Protein AF-A0A971QC83-F1 (afdb_monomer_lite)

Radius of gyration: 14.07 Å; chains: 1; bounding box: 41×22×31 Å

pLDDT: mean 84.1, std 14.84, range [37.69, 97.25]

Secondary structure (DSSP, 8-state):
-TTTTT-HHHHHHHHHHTGGGT---HHHHHHHHHHTTSS-HHHHHHH-S-HHHHHHHHTT--TT------

Structure (mmCIF, N/CA/C/O backbone):
data_AF-A0A971QC83-F1
#
_entry.id   AF-A0A971QC83-F1
#
loop_
_atom_site.group_PDB
_atom_site.id
_atom_site.type_symbol
_atom_site.label_atom_id
_atom_site.label_alt_id
_atom_site.label_comp_id
_atom_site.label_asym_id
_atom_site.label_entity_id
_atom_site.label_seq_id
_atom_site.pdbx_PDB_ins_code
_atom_site.Cartn_x
_atom_site.Cartn_y
_atom_site.Cartn_z
_atom_site.occupancy
_atom_site.B_iso_or_equiv
_atom_site.auth_seq_id
_atom_site.auth_comp_id
_atom_site.auth_asym_id
_atom_site.auth_atom_id
_atom_site.pdbx_PDB_model_num
ATOM 1 N N . LYS A 1 1 ? -16.431 -0.356 14.105 1.00 74.06 1 LYS A N 1
ATOM 2 C CA . LYS A 1 1 ? -16.741 0.717 15.083 1.00 74.06 1 LYS A CA 1
ATOM 3 C C . LYS A 1 1 ? -16.146 2.076 14.705 1.00 74.06 1 LYS A C 1
ATOM 5 O O . LYS A 1 1 ? -16.835 3.054 14.906 1.00 74.06 1 LYS A O 1
ATOM 10 N N . LEU A 1 2 ? -14.959 2.162 14.084 1.00 82.06 2 LEU A N 1
ATOM 11 C CA . LEU A 1 2 ? -14.326 3.454 13.741 1.00 82.06 2 LEU A CA 1
ATOM 12 C C . LEU A 1 2 ? -15.191 4.414 12.902 1.00 82.06 2 LEU A C 1
ATOM 14 O O . LEU A 1 2 ? -15.248 5.597 13.211 1.00 82.06 2 LEU A O 1
ATOM 18 N N . ILE A 1 3 ? -15.897 3.892 11.892 1.00 84.19 3 ILE A N 1
ATOM 19 C CA . ILE A 1 3 ? -16.790 4.687 11.028 1.00 84.19 3 ILE A CA 1
ATOM 20 C C . ILE A 1 3 ? -17.953 5.289 11.837 1.00 84.19 3 ILE A C 1
ATOM 22 O O . ILE A 1 3 ? -18.293 6.455 11.675 1.00 84.19 3 ILE A O 1
ATOM 26 N N . ASP A 1 4 ? -18.532 4.507 12.749 1.00 90.25 4 ASP A N 1
ATOM 27 C CA . ASP A 1 4 ? -19.644 4.936 13.610 1.00 90.25 4 ASP A CA 1
ATOM 28 C C . ASP A 1 4 ? -19.188 5.996 14.635 1.00 90.25 4 ASP A C 1
ATOM 30 O O . ASP A 1 4 ? -19.909 6.934 14.964 1.00 90.25 4 ASP A O 1
ATOM 34 N N . GLU A 1 5 ? -17.929 5.901 15.072 1.00 91.31 5 GLU A N 1
ATOM 35 C CA . GLU A 1 5 ? -17.274 6.854 15.975 1.00 91.31 5 GLU A CA 1
ATOM 36 C C . GLU A 1 5 ? -16.720 8.105 15.261 1.00 91.31 5 GLU A C 1
ATOM 38 O O . GLU A 1 5 ? -16.160 8.975 15.926 1.00 91.31 5 GLU A O 1
ATOM 43 N N . LYS A 1 6 ? -16.874 8.223 13.930 1.00 85.69 6 LYS A N 1
ATOM 44 C CA . LYS A 1 6 ? -16.331 9.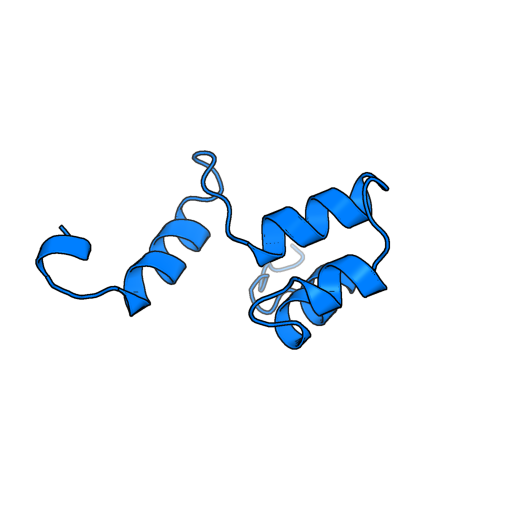319 13.094 1.00 85.69 6 LYS A CA 1
ATOM 45 C C . LYS A 1 6 ? -14.812 9.516 13.225 1.00 85.69 6 LYS A C 1
ATOM 47 O O . LYS A 1 6 ? -14.310 10.635 13.131 1.00 85.69 6 LYS A O 1
ATOM 52 N N . ARG A 1 7 ? -14.077 8.426 13.456 1.00 88.31 7 ARG A N 1
ATOM 53 C CA . ARG A 1 7 ? -12.607 8.400 13.596 1.00 88.31 7 ARG A CA 1
ATOM 54 C C . ARG A 1 7 ? -11.954 7.988 12.281 1.00 88.31 7 ARG A C 1
ATOM 56 O O . ARG A 1 7 ? -11.233 6.992 12.205 1.00 88.31 7 ARG A O 1
ATOM 63 N N . ASP A 1 8 ? -12.276 8.720 11.218 1.00 84.75 8 ASP A N 1
ATOM 64 C CA . ASP A 1 8 ? -11.853 8.388 9.853 1.00 84.75 8 ASP A CA 1
ATOM 65 C C . ASP A 1 8 ? -10.325 8.453 9.679 1.00 84.75 8 ASP A C 1
ATOM 67 O O . ASP A 1 8 ? -9.738 7.715 8.887 1.00 84.75 8 ASP A O 1
ATOM 71 N N . ASP A 1 9 ? -9.655 9.285 10.474 1.00 83.69 9 ASP A N 1
ATOM 72 C CA . ASP A 1 9 ? -8.199 9.423 10.509 1.00 83.69 9 ASP A CA 1
ATOM 73 C C . ASP A 1 9 ? -7.488 8.150 11.001 1.00 83.69 9 ASP A C 1
ATOM 75 O O . ASP A 1 9 ? -6.360 7.853 10.591 1.00 83.69 9 ASP A O 1
ATOM 79 N N . GLU A 1 10 ? -8.153 7.352 11.835 1.00 86.88 10 GLU A N 1
ATOM 80 C CA . GLU A 1 10 ? -7.608 6.101 12.362 1.00 86.88 10 GLU A CA 1
ATOM 81 C C . GLU A 1 10 ? -7.773 4.920 11.412 1.00 86.88 10 GLU A C 1
ATOM 83 O O . GLU A 1 10 ? -7.028 3.942 11.516 1.00 86.88 10 GLU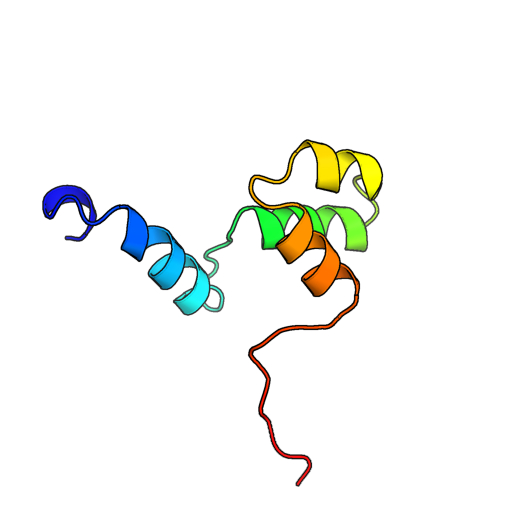 A O 1
ATOM 88 N N . ILE A 1 11 ? -8.677 5.020 10.436 1.00 86.81 11 ILE A N 1
ATOM 89 C CA . ILE A 1 11 ? -8.896 3.972 9.433 1.00 86.81 11 ILE A CA 1
ATOM 90 C C . ILE A 1 11 ? -7.594 3.687 8.678 1.00 86.81 11 ILE A C 1
ATOM 92 O O . ILE A 1 11 ? -7.204 2.531 8.529 1.00 86.81 11 ILE A O 1
ATOM 96 N N . ASN A 1 12 ? -6.857 4.734 8.294 1.00 84.12 12 ASN A N 1
ATOM 97 C CA . ASN A 1 12 ? -5.559 4.580 7.631 1.00 84.12 12 ASN A CA 1
ATOM 98 C C . ASN A 1 12 ? -4.528 3.842 8.500 1.00 84.12 12 ASN A C 1
ATOM 100 O O . ASN A 1 12 ? -3.697 3.103 7.973 1.00 84.12 12 ASN A O 1
ATOM 104 N N . LYS A 1 13 ? -4.574 4.010 9.828 1.00 86.19 13 LYS A N 1
ATOM 105 C CA . LYS A 1 13 ? -3.682 3.287 10.747 1.00 86.19 13 LYS A CA 1
ATOM 106 C C . LYS A 1 13 ? -4.043 1.805 10.799 1.00 86.19 13 LYS A C 1
ATOM 108 O O . LYS A 1 13 ? -3.146 0.972 10.744 1.00 86.19 13 LYS A O 1
ATOM 113 N N . VAL A 1 14 ? -5.336 1.480 10.849 1.00 88.56 14 VAL A N 1
ATOM 114 C CA . VAL A 1 14 ? -5.809 0.086 10.863 1.00 88.56 14 VAL A CA 1
ATOM 115 C C . VAL A 1 14 ? -5.502 -0.632 9.552 1.00 88.56 14 VAL A C 1
ATOM 117 O O . VAL A 1 14 ? -5.021 -1.762 9.597 1.00 88.56 14 VAL A O 1
ATOM 120 N N . ILE A 1 15 ? -5.693 0.025 8.403 1.00 87.94 15 ILE A N 1
ATOM 121 C CA . ILE A 1 15 ? -5.336 -0.535 7.088 1.00 87.94 15 ILE A CA 1
ATOM 122 C C . ILE A 1 15 ? -3.853 -0.919 7.055 1.00 87.94 15 ILE A C 1
ATOM 124 O O . ILE A 1 15 ? -3.513 -2.031 6.664 1.00 87.94 15 ILE A O 1
ATOM 128 N N . ARG A 1 16 ? -2.970 -0.028 7.523 1.00 84.81 16 ARG A N 1
ATOM 129 C CA . ARG A 1 16 ? -1.524 -0.297 7.590 1.00 84.81 16 ARG A CA 1
ATOM 130 C C . ARG A 1 16 ? -1.167 -1.403 8.583 1.00 84.81 16 ARG A C 1
ATOM 132 O O . ARG A 1 16 ? -0.253 -2.173 8.322 1.00 84.81 16 ARG A O 1
ATOM 139 N N . ALA A 1 17 ? -1.872 -1.483 9.710 1.00 87.38 17 ALA A N 1
ATOM 140 C CA . ALA A 1 17 ? -1.647 -2.521 10.714 1.00 87.38 17 ALA A CA 1
ATOM 141 C C . ALA A 1 17 ? -2.135 -3.909 10.265 1.00 87.38 17 ALA A C 1
ATOM 143 O O . ALA A 1 17 ? -1.633 -4.910 10.757 1.00 87.38 17 ALA A O 1
ATOM 144 N N . SER A 1 18 ? -3.087 -3.966 9.331 1.00 88.50 18 SER A N 1
ATOM 145 C CA . SER A 1 18 ? -3.730 -5.210 8.885 1.00 88.50 18 SER A CA 1
ATOM 146 C C . SER A 1 18 ? -3.293 -5.614 7.471 1.00 88.50 18 SER A C 1
ATOM 148 O O . SER A 1 18 ? -4.020 -6.323 6.774 1.00 88.50 18 SER A O 1
ATOM 150 N N . MET A 1 19 ? -2.123 -5.153 7.007 1.00 86.00 19 MET A N 1
ATOM 151 C CA . MET A 1 19 ? -1.631 -5.502 5.665 1.00 86.00 19 MET A CA 1
ATOM 152 C C . MET A 1 19 ? -1.391 -7.005 5.495 1.00 86.00 19 MET A C 1
ATOM 154 O O . MET A 1 19 ? -1.630 -7.541 4.414 1.00 86.00 19 MET A O 1
ATOM 158 N N . ASP A 1 20 ? -0.989 -7.690 6.566 1.00 86.31 20 ASP A N 1
ATOM 159 C CA . ASP A 1 20 ? -0.782 -9.144 6.574 1.00 86.31 20 ASP A CA 1
ATOM 160 C C . ASP A 1 20 ? -2.097 -9.926 6.418 1.00 86.31 20 ASP A C 1
ATOM 162 O O . ASP A 1 20 ? -2.101 -11.071 5.973 1.00 86.31 20 ASP A O 1
ATOM 166 N N . GLU A 1 21 ? -3.230 -9.288 6.718 1.00 90.31 21 GLU A N 1
ATOM 167 C CA . GLU A 1 21 ? -4.576 -9.832 6.512 1.00 90.31 21 GLU A CA 1
ATOM 168 C C . GLU A 1 21 ? -5.137 -9.486 5.119 1.00 90.31 21 GLU A C 1
ATOM 170 O O . GLU A 1 21 ? -6.304 -9.742 4.822 1.00 90.31 21 GLU A O 1
ATOM 175 N N . GLY A 1 22 ? -4.312 -8.899 4.246 1.00 88.00 22 GLY A N 1
ATOM 176 C CA . GLY A 1 22 ? -4.675 -8.531 2.879 1.00 88.00 22 GLY A CA 1
ATOM 177 C C . GLY A 1 22 ? -5.207 -7.106 2.723 1.00 88.00 22 GLY A C 1
ATOM 178 O O . GLY A 1 22 ? -5.604 -6.736 1.616 1.00 88.00 22 GLY A O 1
ATOM 179 N N . MET A 1 23 ? -5.205 -6.285 3.782 1.00 90.19 23 MET A N 1
ATOM 180 C CA . MET A 1 23 ? -5.507 -4.862 3.623 1.00 90.19 23 MET A CA 1
ATOM 181 C C . MET A 1 23 ? -4.395 -4.156 2.845 1.00 90.19 23 MET A C 1
ATOM 183 O O . MET A 1 23 ? -3.219 -4.506 2.920 1.00 90.19 23 MET A O 1
ATOM 187 N N . LEU A 1 24 ? -4.772 -3.139 2.077 1.00 87.62 24 LEU A N 1
ATOM 188 C CA . LEU A 1 24 ? -3.837 -2.427 1.222 1.00 87.62 24 LEU A CA 1
ATOM 189 C C . LEU A 1 24 ? -4.141 -0.937 1.260 1.00 87.62 24 LEU A C 1
ATOM 191 O O . LEU A 1 24 ? -5.266 -0.518 0.990 1.00 87.62 24 LEU A O 1
ATOM 195 N N . ASP A 1 25 ? -3.133 -0.138 1.599 1.00 90.50 25 ASP A N 1
ATOM 196 C CA . ASP A 1 25 ? -3.231 1.309 1.453 1.00 90.50 25 ASP A CA 1
ATOM 197 C C . ASP A 1 25 ? -2.915 1.737 0.010 1.00 90.50 25 ASP A C 1
ATOM 199 O O . ASP A 1 25 ? -2.265 1.017 -0.750 1.00 90.50 25 ASP A O 1
ATOM 203 N N . MET A 1 26 ? -3.383 2.925 -0.378 1.00 90.75 26 MET A N 1
ATOM 204 C CA . MET A 1 26 ? -3.246 3.413 -1.753 1.00 90.75 26 MET A CA 1
ATOM 205 C C . MET A 1 26 ? -1.783 3.538 -2.201 1.00 90.75 26 MET A C 1
ATOM 207 O O . MET A 1 26 ? -1.460 3.227 -3.344 1.00 90.75 26 MET A O 1
ATOM 211 N N . ASN A 1 27 ? -0.884 3.969 -1.315 1.00 91.50 27 ASN A N 1
ATOM 212 C CA . ASN A 1 27 ? 0.531 4.107 -1.652 1.00 91.50 27 ASN A CA 1
ATOM 213 C C . ASN A 1 27 ? 1.207 2.741 -1.792 1.00 91.50 27 ASN A C 1
ATOM 215 O O . ASN A 1 27 ? 2.061 2.587 -2.660 1.00 91.50 27 ASN A O 1
ATOM 219 N N . GLU A 1 28 ? 0.812 1.749 -0.996 1.00 90.75 28 GLU A N 1
ATOM 220 C CA . GLU A 1 28 ? 1.296 0.377 -1.152 1.00 90.75 28 GLU A CA 1
ATOM 221 C C . GLU A 1 28 ? 0.805 -0.249 -2.459 1.00 90.75 28 GLU A C 1
ATOM 223 O O . GLU A 1 28 ? 1.579 -0.894 -3.162 1.00 90.75 28 GLU A O 1
ATOM 228 N N . CYS A 1 29 ? -0.452 0.001 -2.833 1.00 93.31 29 CYS A N 1
ATOM 229 C CA . CYS A 1 29 ? -0.996 -0.421 -4.122 1.00 93.31 29 CYS A CA 1
ATOM 230 C C . CYS A 1 29 ? -0.202 0.178 -5.292 1.00 93.31 29 CYS A C 1
ATOM 232 O O . CYS A 1 29 ? 0.283 -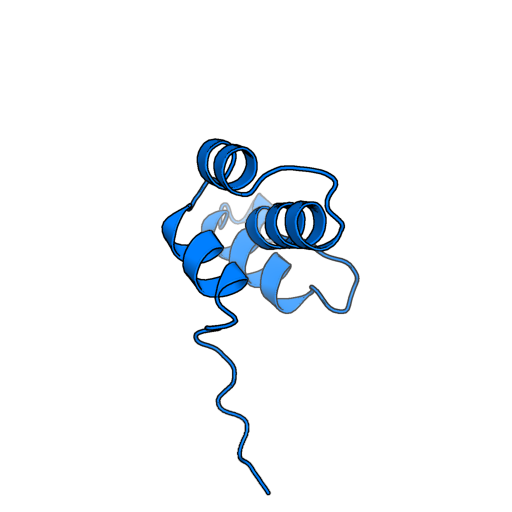0.549 -6.156 1.00 93.31 29 CYS A O 1
ATOM 234 N N . LEU A 1 30 ? 0.002 1.499 -5.285 1.00 94.75 30 LEU A N 1
ATOM 235 C CA . LEU A 1 30 ? 0.764 2.194 -6.325 1.00 94.75 30 LEU A CA 1
ATOM 236 C C . LEU A 1 30 ? 2.220 1.730 -6.388 1.00 94.75 30 LEU A C 1
ATOM 238 O O . LEU A 1 30 ? 2.767 1.595 -7.478 1.00 94.75 30 LEU A O 1
ATOM 242 N N . LYS A 1 31 ? 2.842 1.465 -5.236 1.00 92.44 31 LYS A N 1
ATOM 243 C CA . LYS A 1 31 ? 4.197 0.917 -5.166 1.00 92.44 31 LYS A CA 1
ATOM 244 C C . LYS A 1 31 ? 4.273 -0.444 -5.866 1.00 92.44 31 LYS A C 1
ATOM 246 O O . LYS A 1 31 ? 5.115 -0.597 -6.742 1.00 92.44 31 LYS A O 1
ATOM 251 N N . ARG A 1 32 ? 3.372 -1.380 -5.544 1.00 93.38 32 ARG A N 1
ATOM 252 C CA . ARG A 1 32 ? 3.328 -2.710 -6.181 1.00 93.38 32 ARG A CA 1
ATOM 253 C C . ARG A 1 32 ? 3.120 -2.614 -7.688 1.00 93.38 32 ARG A C 1
ATOM 255 O O . ARG A 1 32 ? 3.844 -3.245 -8.436 1.00 93.38 32 ARG A O 1
ATOM 262 N N . LEU A 1 33 ? 2.204 -1.756 -8.142 1.00 95.38 33 LEU A N 1
ATOM 263 C CA . LEU A 1 33 ? 1.970 -1.545 -9.576 1.00 95.38 33 LEU A CA 1
ATOM 264 C C . LEU A 1 33 ? 3.207 -1.015 -10.317 1.00 95.38 33 LEU A C 1
ATOM 266 O O . LEU A 1 33 ? 3.382 -1.317 -11.493 1.00 95.38 33 LEU A O 1
ATOM 270 N N . VAL A 1 34 ? 4.044 -0.214 -9.654 1.00 94.62 34 VAL A N 1
ATOM 271 C CA . VAL A 1 34 ? 5.325 0.242 -10.214 1.00 94.62 34 VAL A CA 1
ATOM 272 C C . VAL A 1 34 ? 6.361 -0.883 -10.206 1.00 94.62 34 VAL A C 1
ATOM 274 O O . VAL A 1 34 ? 7.074 -1.044 -11.190 1.00 94.62 34 VAL A O 1
ATOM 277 N N . GLU A 1 35 ? 6.460 -1.642 -9.111 1.00 92.94 35 GLU A N 1
ATOM 278 C CA . GLU A 1 35 ? 7.404 -2.765 -8.969 1.00 92.94 35 GLU A CA 1
ATOM 279 C C . GLU A 1 35 ? 7.107 -3.906 -9.951 1.00 92.94 35 GLU A C 1
ATOM 281 O O . GLU A 1 35 ? 8.034 -4.491 -10.503 1.00 92.94 35 GLU A O 1
ATOM 286 N N . ASP A 1 36 ? 5.828 -4.158 -10.220 1.00 96.00 36 ASP A N 1
ATOM 287 C CA . ASP A 1 36 ? 5.342 -5.130 -11.201 1.00 96.00 36 ASP A CA 1
ATOM 288 C C . ASP A 1 36 ? 5.320 -4.564 -12.640 1.00 96.00 36 ASP A C 1
ATOM 290 O O . ASP A 1 36 ? 4.796 -5.199 -13.554 1.00 96.00 36 ASP A O 1
ATOM 294 N N . GLU A 1 37 ? 5.853 -3.354 -12.849 1.00 94.31 37 GLU A N 1
ATOM 295 C CA . GLU A 1 37 ? 5.963 -2.672 -14.149 1.00 94.31 37 GLU A CA 1
ATOM 296 C C . GLU A 1 37 ? 4.622 -2.415 -14.875 1.00 94.31 37 GLU A C 1
ATOM 298 O O . GLU A 1 37 ? 4.591 -2.157 -16.080 1.00 94.31 37 GLU A O 1
ATOM 303 N N . PHE A 1 38 ? 3.492 -2.412 -14.159 1.00 97.25 38 PHE A N 1
ATOM 304 C CA . PHE A 1 38 ? 2.183 -2.066 -14.732 1.00 97.25 38 PHE A CA 1
ATOM 305 C C . PHE A 1 38 ? 2.027 -0.567 -15.004 1.00 97.25 38 PHE A C 1
ATOM 307 O O . PHE A 1 38 ? 1.280 -0.180 -15.906 1.00 97.25 38 PHE A O 1
ATOM 314 N N . ILE A 1 39 ? 2.683 0.282 -14.207 1.00 95.94 39 ILE A N 1
ATOM 315 C CA . ILE A 1 39 ? 2.644 1.742 -14.355 1.00 95.94 39 ILE A CA 1
ATOM 316 C C . ILE A 1 39 ? 4.031 2.356 -14.181 1.00 95.94 39 ILE A C 1
ATOM 318 O O . ILE A 1 39 ? 4.863 1.877 -13.414 1.00 95.94 39 ILE A O 1
ATOM 322 N N . GLU A 1 40 ? 4.258 3.494 -14.832 1.00 95.50 40 GLU A N 1
ATOM 323 C CA . GLU A 1 40 ? 5.474 4.268 -14.610 1.00 95.50 40 GLU A CA 1
ATOM 324 C C . GLU A 1 40 ? 5.443 5.033 -13.277 1.00 95.50 40 GLU A C 1
ATOM 326 O O . GLU A 1 40 ? 4.399 5.488 -12.801 1.00 95.50 40 GLU A O 1
ATOM 331 N N . THR A 1 41 ? 6.629 5.273 -12.710 1.00 92.81 41 THR A N 1
ATOM 332 C CA . THR A 1 41 ? 6.802 6.026 -11.452 1.00 92.81 41 THR A CA 1
ATOM 333 C C . THR A 1 41 ? 6.129 7.401 -11.467 1.00 92.81 41 THR A C 1
ATOM 335 O O . THR A 1 41 ? 5.551 7.815 -10.464 1.00 92.81 41 THR A O 1
ATOM 338 N N . HIS A 1 42 ? 6.166 8.115 -12.595 1.00 95.06 42 HIS A N 1
ATOM 339 C CA . HIS A 1 42 ? 5.558 9.440 -12.710 1.00 95.06 42 HIS A CA 1
ATOM 340 C C . HIS A 1 42 ? 4.021 9.385 -12.619 1.00 95.06 42 HIS A C 1
ATOM 342 O O . HIS A 1 42 ? 3.415 10.259 -11.996 1.00 95.06 42 HIS A O 1
ATOM 348 N N . VAL A 1 43 ? 3.402 8.332 -13.173 1.00 96.25 43 VAL A N 1
ATOM 349 C CA . VAL A 1 43 ? 1.955 8.077 -13.085 1.00 96.25 43 VAL A CA 1
ATOM 350 C C . VAL A 1 43 ? 1.574 7.776 -11.641 1.00 96.25 43 VAL A C 1
ATOM 352 O O . VAL A 1 43 ? 0.619 8.347 -11.115 1.00 96.25 43 VAL A O 1
ATOM 355 N N . ALA A 1 44 ? 2.370 6.946 -10.965 1.00 94.56 44 ALA A N 1
ATOM 356 C CA . ALA A 1 44 ? 2.154 6.612 -9.565 1.00 94.56 44 ALA A CA 1
ATOM 357 C C . ALA A 1 44 ? 2.225 7.851 -8.654 1.00 94.56 44 ALA A C 1
ATOM 359 O O . ALA A 1 44 ? 1.373 8.033 -7.785 1.00 94.56 44 ALA A O 1
ATOM 360 N N . TYR A 1 45 ? 3.188 8.752 -8.877 1.00 94.56 45 TYR A N 1
ATOM 361 C CA . TYR A 1 45 ? 3.276 10.002 -8.116 1.00 94.56 45 TYR A CA 1
ATOM 362 C C . TYR A 1 45 ? 2.108 10.952 -8.373 1.00 94.56 45 TYR A C 1
ATOM 364 O O . TYR A 1 45 ? 1.657 11.600 -7.432 1.00 94.56 45 TYR A O 1
ATOM 372 N N . ALA A 1 46 ? 1.605 11.028 -9.606 1.00 94.75 46 ALA A N 1
ATOM 373 C CA . ALA A 1 46 ? 0.453 11.866 -9.932 1.00 94.75 46 ALA A CA 1
ATOM 374 C C . ALA A 1 46 ? -0.855 11.342 -9.310 1.00 94.75 46 ALA A C 1
ATOM 376 O O . ALA A 1 46 ? -1.721 12.135 -8.949 1.00 94.75 46 ALA A O 1
ATOM 377 N N . ALA A 1 47 ? -0.990 10.020 -9.168 1.00 94.00 47 ALA A N 1
ATOM 378 C CA . ALA A 1 47 ? -2.166 9.372 -8.587 1.00 94.00 47 ALA A CA 1
ATOM 379 C C . ALA A 1 47 ? -2.126 9.259 -7.050 1.00 94.00 47 ALA A C 1
ATOM 381 O O . ALA A 1 47 ? -3.142 8.962 -6.421 1.00 94.00 47 ALA A O 1
ATOM 382 N N . SER A 1 48 ? -0.958 9.451 -6.434 1.00 93.12 48 SER A N 1
ATOM 383 C CA . SER A 1 48 ? -0.775 9.242 -5.000 1.00 93.12 48 SER A CA 1
ATOM 384 C C . SER A 1 48 ? -1.409 10.363 -4.165 1.00 93.12 48 SER A C 1
ATOM 386 O O . SER A 1 48 ? -1.126 11.538 -4.403 1.00 93.12 48 SER A O 1
ATOM 388 N N . PRO A 1 49 ? -2.175 10.032 -3.108 1.00 89.69 49 PRO A N 1
ATOM 389 C CA . PRO A 1 49 ? -2.646 11.021 -2.137 1.00 89.69 49 PRO A CA 1
ATOM 390 C C . PRO A 1 49 ? -1.504 11.608 -1.289 1.00 89.69 49 PRO A C 1
ATOM 392 O O . PRO A 1 49 ? -1.667 12.663 -0.680 1.00 89.69 49 PRO A O 1
ATOM 395 N N . ASN A 1 50 ? -0.343 10.942 -1.238 1.00 90.75 50 ASN A N 1
ATOM 396 C CA . ASN A 1 50 ? 0.861 11.436 -0.573 1.00 90.75 50 ASN A CA 1
ATOM 397 C C . ASN A 1 50 ? 2.127 11.011 -1.349 1.00 90.75 50 ASN A C 1
ATOM 399 O O . ASN A 1 50 ? 2.766 10.011 -0.992 1.00 90.75 50 ASN A O 1
ATOM 403 N N . PRO A 1 51 ? 2.518 11.776 -2.390 1.00 91.56 51 PRO A N 1
ATOM 404 C CA . PRO A 1 51 ? 3.631 11.421 -3.272 1.00 91.56 51 PRO A CA 1
ATOM 405 C C . PRO A 1 51 ? 4.983 11.334 -2.553 1.00 91.56 51 PRO A C 1
ATOM 407 O O . PRO A 1 51 ? 5.858 10.572 -2.962 1.00 91.56 51 PRO A O 1
ATOM 410 N N . GLN A 1 52 ? 5.165 12.094 -1.468 1.00 90.62 52 GLN A N 1
ATOM 411 C CA . GLN A 1 52 ? 6.402 12.078 -0.683 1.00 90.62 52 GLN A CA 1
ATOM 412 C C . GLN A 1 52 ? 6.576 10.749 0.055 1.00 90.62 52 GLN A C 1
ATOM 414 O O . GLN A 1 52 ? 7.657 10.162 0.017 1.00 90.62 52 GLN A O 1
ATOM 419 N N . GLU A 1 53 ? 5.507 10.243 0.674 1.00 89.75 53 GLU A N 1
ATOM 420 C CA . GLU A 1 53 ? 5.521 8.929 1.318 1.00 89.75 53 GLU A CA 1
ATOM 421 C C . GLU A 1 53 ? 5.754 7.815 0.289 1.00 89.75 53 GLU A C 1
ATOM 423 O O . GLU A 1 53 ? 6.610 6.956 0.505 1.00 89.75 53 GLU A O 1
ATOM 428 N N . LEU A 1 54 ? 5.072 7.864 -0.862 1.00 91.31 54 LEU A N 1
ATOM 429 C CA . LEU A 1 54 ? 5.283 6.898 -1.945 1.00 91.31 54 LEU A CA 1
ATOM 430 C C . LEU A 1 54 ? 6.741 6.898 -2.431 1.00 91.31 54 LEU A C 1
ATOM 432 O O . LEU A 1 54 ? 7.341 5.838 -2.600 1.00 91.31 54 LEU A O 1
ATOM 436 N N . LYS A 1 55 ? 7.351 8.077 -2.587 1.00 90.44 55 LYS A N 1
ATOM 437 C CA . LYS A 1 55 ? 8.762 8.215 -2.972 1.00 90.44 55 LYS A CA 1
ATOM 438 C C . LYS A 1 55 ? 9.708 7.590 -1.949 1.00 90.44 55 LYS A C 1
ATOM 440 O O . LYS A 1 55 ? 10.711 6.997 -2.338 1.00 90.44 55 LYS A O 1
ATOM 445 N N . MET A 1 56 ? 9.424 7.728 -0.654 1.00 90.00 56 MET A N 1
ATOM 446 C CA . MET A 1 56 ? 10.216 7.079 0.397 1.00 90.00 56 MET A CA 1
ATOM 447 C C . MET A 1 56 ? 10.088 5.553 0.326 1.00 90.00 56 MET A C 1
ATOM 449 O O . MET A 1 56 ? 11.106 4.860 0.356 1.00 90.00 56 MET A O 1
ATOM 453 N N . ARG A 1 57 ? 8.866 5.042 0.128 1.00 87.31 57 ARG A N 1
ATOM 454 C CA . ARG A 1 57 ? 8.598 3.602 -0.014 1.00 87.31 57 ARG A CA 1
ATOM 455 C C . ARG A 1 57 ? 9.275 2.988 -1.241 1.00 87.31 57 ARG A C 1
ATOM 457 O O . ARG A 1 57 ? 9.913 1.951 -1.106 1.00 87.31 57 ARG A O 1
ATOM 464 N N . LEU A 1 58 ? 9.202 3.648 -2.400 1.00 86.94 58 LEU A N 1
ATOM 465 C CA . LEU A 1 58 ? 9.875 3.212 -3.635 1.00 86.94 58 LEU A CA 1
ATOM 466 C C . LEU A 1 58 ? 11.405 3.228 -3.513 1.00 86.94 58 LEU A C 1
ATOM 468 O O . LEU A 1 58 ? 12.092 2.450 -4.161 1.00 86.94 58 LEU A O 1
ATOM 472 N N . LYS A 1 59 ? 11.958 4.097 -2.661 1.00 86.25 59 LYS A N 1
ATOM 473 C CA . LYS A 1 59 ? 13.393 4.110 -2.338 1.00 86.25 59 LYS A CA 1
ATOM 474 C C . LYS A 1 59 ? 13.804 3.034 -1.325 1.00 86.25 59 LYS A C 1
ATOM 476 O O . LYS A 1 59 ? 14.969 3.002 -0.941 1.00 86.25 59 LYS A O 1
ATOM 481 N N . GLY A 1 60 ? 12.871 2.208 -0.846 1.00 74.31 60 GLY A N 1
ATOM 482 C CA . GLY A 1 60 ? 13.123 1.219 0.206 1.00 74.31 60 GLY A CA 1
ATOM 483 C C . GLY A 1 60 ? 13.338 1.826 1.598 1.00 74.31 60 GLY A C 1
ATOM 484 O O . GLY A 1 60 ? 13.728 1.121 2.524 1.00 74.31 60 GLY A O 1
ATOM 485 N N . ILE A 1 61 ? 13.077 3.125 1.778 1.00 62.78 61 ILE A N 1
ATOM 486 C CA . ILE A 1 61 ? 13.202 3.807 3.068 1.00 62.78 61 ILE A CA 1
ATOM 487 C C . ILE A 1 61 ? 11.829 3.757 3.738 1.00 62.78 61 ILE A C 1
ATOM 489 O O . ILE A 1 61 ? 11.001 4.652 3.563 1.00 62.78 61 ILE A O 1
ATOM 493 N N . SER A 1 62 ? 11.571 2.693 4.499 1.00 57.12 62 SER A N 1
ATOM 494 C CA . SER A 1 62 ? 10.424 2.663 5.409 1.00 57.12 62 SER A CA 1
ATOM 495 C C . SER A 1 62 ? 10.840 3.254 6.756 1.00 57.12 62 SER A C 1
ATOM 497 O O . SER A 1 62 ? 11.830 2.840 7.358 1.00 57.12 62 SER A O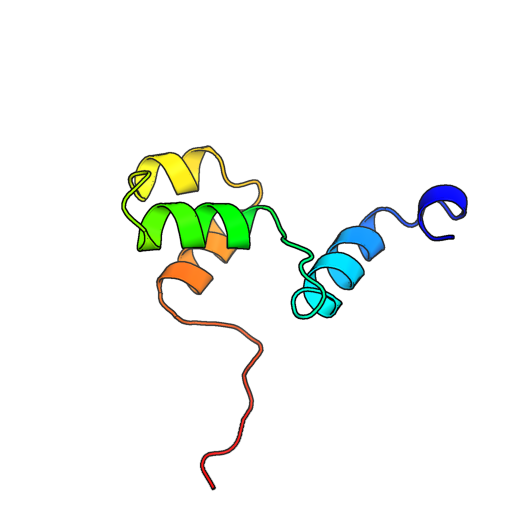 1
ATOM 499 N N . SER A 1 63 ? 10.092 4.230 7.264 1.00 53.25 63 SER A N 1
ATOM 500 C CA . SER A 1 63 ? 10.311 4.811 8.595 1.00 53.25 63 SER A CA 1
ATOM 501 C C . SER A 1 63 ? 9.814 3.893 9.727 1.00 53.25 63 SER A C 1
ATOM 503 O O . SER A 1 63 ? 9.298 4.383 10.727 1.00 53.25 63 SER A O 1
ATOM 505 N N . GLY A 1 64 ? 9.913 2.567 9.562 1.00 53.69 64 GLY A N 1
ATOM 506 C CA . GLY A 1 64 ? 9.269 1.587 10.445 1.00 53.69 64 GLY A CA 1
ATOM 507 C C . GLY A 1 64 ? 10.033 0.289 10.715 1.00 53.69 64 GLY A C 1
ATOM 508 O O . GLY A 1 64 ? 9.573 -0.493 11.535 1.00 53.69 64 GLY A O 1
ATOM 509 N N . ALA A 1 65 ? 11.200 0.052 10.111 1.00 47.84 65 ALA A N 1
ATOM 510 C CA . ALA A 1 65 ? 11.996 -1.146 10.387 1.00 47.84 65 ALA A CA 1
ATOM 511 C C . ALA A 1 65 ? 13.234 -0.811 11.230 1.00 47.84 65 ALA A C 1
ATOM 513 O O . ALA A 1 65 ? 14.376 -0.934 10.795 1.00 47.84 65 ALA A O 1
ATOM 514 N N . GLY A 1 66 ? 12.992 -0.417 12.481 1.00 49.47 66 GLY A N 1
ATOM 515 C CA . GLY A 1 66 ? 13.921 -0.740 13.555 1.00 49.47 66 GLY A CA 1
ATOM 516 C C . GLY A 1 66 ? 13.859 -2.246 13.806 1.00 49.47 66 GLY A C 1
ATOM 517 O O . GLY A 1 66 ? 13.184 -2.686 14.727 1.00 49.47 66 GLY A O 1
ATOM 518 N N . SER A 1 67 ? 14.522 -3.039 12.966 1.00 41.56 67 SER A N 1
ATOM 519 C CA . SER A 1 67 ? 14.811 -4.444 13.249 1.00 41.56 67 SER A CA 1
ATOM 520 C C . SER A 1 67 ? 16.313 -4.640 13.108 1.00 41.56 67 SER A C 1
ATOM 522 O O . SER A 1 67 ? 16.857 -4.838 12.028 1.00 4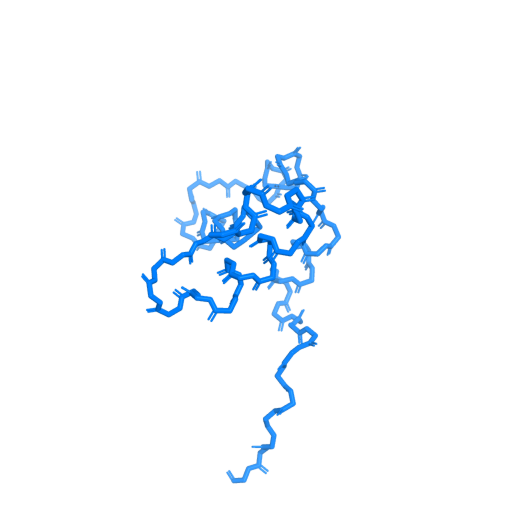1.56 67 SER A O 1
ATOM 524 N N . ILE A 1 68 ? 16.976 -4.383 14.233 1.00 52.12 68 ILE A N 1
ATOM 525 C CA . ILE A 1 68 ? 18.093 -5.160 14.765 1.00 52.12 68 ILE A CA 1
ATOM 526 C C . ILE A 1 68 ? 18.674 -6.219 13.805 1.00 52.12 68 ILE A C 1
ATOM 528 O O . ILE A 1 68 ? 18.114 -7.292 13.615 1.00 52.12 68 ILE A O 1
ATOM 532 N N . LEU A 1 69 ? 19.852 -5.934 13.252 1.00 44.06 69 LEU A N 1
ATOM 533 C CA . LEU A 1 69 ? 20.767 -6.979 12.800 1.00 44.06 69 LEU A CA 1
ATOM 534 C C . LEU A 1 69 ? 21.266 -7.715 14.052 1.00 44.06 69 LEU A C 1
ATOM 536 O O . LEU A 1 69 ? 22.057 -7.161 14.818 1.00 44.06 69 LEU A O 1
ATOM 540 N N . GLY A 1 70 ? 20.738 -8.918 14.268 1.00 37.69 70 GLY A N 1
ATOM 541 C CA . GLY A 1 70 ? 21.270 -9.955 15.149 1.00 37.69 70 GLY A CA 1
ATOM 542 C C . GLY A 1 70 ? 21.648 -11.176 1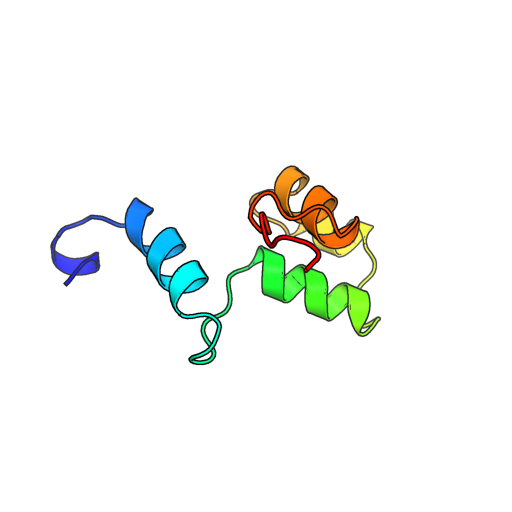4.328 1.00 37.69 70 GLY A C 1
ATOM 543 O O . GLY A 1 70 ? 21.008 -11.379 13.271 1.00 37.69 70 GLY A O 1
#

Foldseek 3Di:
DCVVVVVVVCVVVVLVVCVVVVRDDLLRVLLVCVVVVVDPLVVSLVPDPDNVQSVCVNVVNDPPPPDDDD

Sequence (70 aa):
KLIDEKRDDEINKVIRASMDEGMLDMNECLKRLVEDEFIETHVAYAASPNPQELKMRLKGISSGAGSILG